Protein AF-A0A8H5DL21-F1 (afdb_monomer)

Solvent-accessible surface area (backbone atoms only — not comparable to full-atom values): 10074 Å² total; per-residue (Å²): 106,59,62,59,24,64,75,44,90,51,63,80,42,32,45,56,44,70,70,42,48,64,48,79,40,74,50,43,70,72,50,65,89,57,42,38,59,33,41,47,45,47,52,58,57,48,55,76,76,49,98,65,83,82,75,73,50,70,66,55,65,82,36,61,68,59,52,48,52,51,49,54,50,42,51,53,50,50,65,59,27,61,78,36,81,94,51,30,60,49,52,39,20,28,20,43,67,34,57,38,88,100,66,42,60,54,43,50,56,83,33,15,44,58,91,97,45,53,69,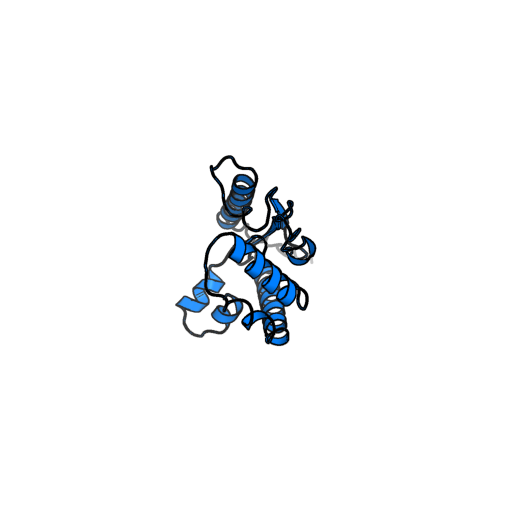46,77,23,96,23,20,70,90,45,54,87,62,74,96,51,78,80,42,68,53,51,42,52,53,51,48,52,52,52,53,49,51,57,56,72,70,48,79,80,78,73,79,81,80,77,75,81,77,82,79,131

InterPro domains:
  IPR052374 SERAC1 [PTHR48182] (1-156)

Secondary structure (DSSP, 8-state):
-HHHHHT---HHHHHHHHH--EEEEES---STTHHHHHHHHHHHHHHTTS---GGGSGGGTS-HHHHHHHHHHHHHHHHHHTT-TTT--EEEEEEE-SPBTTTB-SS-HHHH--TTSEEEEESS-TTTTT--SSTTSHHHHHHHHHHHHHHHHHTSPPPPP---------

Organism: NCBI:txid48485

Radius of gyration: 19.97 Å; Cα contacts (8 Å, |Δi|>4): 202; chains: 1; bounding box: 78×38×45 Å

pLDDT: mean 82.22, std 17.63, range [40.97, 98.38]

Nearest PDB structures (foldseek):
  2cb9-assembly1_A  TM=3.360E-01  e=3.862E-01  Bacillus subtilis
  4zxi-assembly1_A  TM=3.158E-01  e=4.673E-01  Acinetobacter baumannii AB307-0294

Foldseek 3Di:
DLLVLCVDPDPVSVCVLQVAAEDEAELAFLDAPVQLVLLVLVLVLVVVVDDDDPPRNPVRPPCRVVSVVVSVSVVVSQVVQVVDLLRHYAYEFEAEDAQDPPRGASRDPVRRDDPPHHYDYQDHHSVPLPPDPDCPRPSNVVVVVVVVVSVVSNPDDPDPPPPPDPPDDD

Sequence (170 aa):
ALVTARQRSEQHLQDIVNFTRGIIFLGTPHHGSSLAKIGELVSRSVGLIKETNSDIVQVLTRDSEVLARIQDSFQALLMTRSKDEATMIDITCFYEELPTKKFGVIVPKHSAILPGHISIGIHKNHAEMTKFSNSEEPGFVAICGELKRWIKRIQQPQSKPLEYSHVAHC

Mean predicted aligned error: 9.0 Å

Structure (mmCIF, N/CA/C/O backbone):
data_AF-A0A8H5DL21-F1
#
_entry.id   AF-A0A8H5DL21-F1
#
loop_
_atom_site.group_PDB
_atom_site.id
_atom_site.type_symbol
_atom_site.label_atom_id
_atom_site.label_alt_id
_atom_site.label_comp_id
_atom_site.label_asym_id
_atom_site.label_entity_id
_atom_site.label_seq_id
_atom_site.pdbx_PDB_ins_code
_atom_site.Cartn_x
_atom_site.Cartn_y
_atom_site.Cartn_z
_atom_site.occupancy
_atom_site.B_iso_or_equiv
_atom_site.auth_seq_id
_atom_site.auth_comp_id
_atom_site.auth_asym_id
_atom_site.auth_atom_id
_atom_site.pdbx_PDB_model_num
ATOM 1 N N . ALA A 1 1 ? 3.264 -5.358 10.370 1.00 79.25 1 ALA A N 1
ATOM 2 C CA . ALA A 1 1 ? 3.166 -4.215 11.304 1.00 79.25 1 ALA A CA 1
ATOM 3 C C . ALA A 1 1 ? 1.814 -4.170 12.016 1.00 79.25 1 ALA A C 1
ATOM 5 O O . ALA A 1 1 ? 1.790 -4.488 13.193 1.00 79.25 1 ALA A O 1
ATOM 6 N N . LEU A 1 2 ? 0.694 -3.861 11.342 1.00 89.25 2 LEU A N 1
ATOM 7 C CA . LEU A 1 2 ? -0.617 -3.706 12.008 1.00 89.25 2 LEU A CA 1
ATOM 8 C C . LEU A 1 2 ? -1.096 -4.957 12.757 1.00 89.25 2 LEU A C 1
ATOM 10 O O . LEU A 1 2 ? -1.509 -4.867 13.906 1.00 89.25 2 LEU A O 1
ATOM 14 N N . VAL A 1 3 ? -0.983 -6.135 12.137 1.00 88.25 3 VAL A N 1
ATOM 15 C CA . VAL A 1 3 ? -1.319 -7.413 12.792 1.00 88.25 3 VAL A CA 1
ATOM 16 C C . VAL A 1 3 ? -0.488 -7.617 14.061 1.00 88.25 3 VAL A C 1
ATOM 18 O O . VAL A 1 3 ? -1.032 -7.934 15.111 1.00 88.25 3 VAL A O 1
ATOM 21 N N . THR A 1 4 ? 0.820 -7.372 13.974 1.00 87.44 4 THR A N 1
ATOM 22 C CA . THR A 1 4 ? 1.745 -7.485 15.106 1.00 87.44 4 THR A CA 1
ATOM 23 C C . THR A 1 4 ? 1.414 -6.478 16.202 1.00 87.44 4 THR A C 1
ATOM 25 O O . THR A 1 4 ? 1.379 -6.845 17.365 1.00 87.44 4 THR A O 1
ATOM 28 N N . ALA A 1 5 ? 1.142 -5.223 15.846 1.00 88.56 5 ALA A N 1
ATOM 29 C CA . ALA A 1 5 ? 0.808 -4.157 16.782 1.00 88.56 5 ALA A CA 1
ATOM 30 C C . ALA A 1 5 ? -0.485 -4.459 17.564 1.00 88.56 5 ALA A C 1
ATOM 32 O O . ALA A 1 5 ? -0.529 -4.261 18.773 1.00 88.56 5 ALA A O 1
ATOM 33 N N . ARG A 1 6 ? -1.487 -5.068 16.914 1.00 86.81 6 ARG A N 1
ATOM 34 C CA . ARG A 1 6 ? -2.725 -5.534 17.563 1.00 86.81 6 ARG A CA 1
ATOM 35 C C . ARG A 1 6 ? -2.489 -6.633 18.607 1.00 86.81 6 ARG A C 1
ATOM 37 O O . ARG A 1 6 ? -3.317 -6.821 19.492 1.00 86.81 6 ARG A O 1
ATOM 44 N N . GLN A 1 7 ? -1.401 -7.389 18.501 1.00 88.19 7 GLN A N 1
ATOM 45 C CA . GLN A 1 7 ? -1.083 -8.490 19.420 1.00 88.19 7 GLN A CA 1
ATOM 46 C C . GLN A 1 7 ? -0.285 -8.033 20.653 1.00 88.19 7 GLN A C 1
ATOM 48 O O . GLN A 1 7 ? 0.049 -8.854 21.502 1.00 88.19 7 GLN A O 1
ATOM 53 N N . ARG A 1 8 ? 0.052 -6.743 20.748 1.00 90.31 8 ARG A N 1
ATOM 54 C CA . ARG A 1 8 ? 0.902 -6.178 21.803 1.00 90.31 8 ARG A CA 1
ATOM 55 C C . ARG A 1 8 ? 0.066 -5.622 22.950 1.00 90.31 8 ARG A C 1
ATOM 57 O O . ARG A 1 8 ? -1.012 -5.097 22.721 1.00 90.31 8 ARG A O 1
ATOM 64 N N . SER A 1 9 ? 0.534 -5.722 24.186 1.00 90.19 9 SER A N 1
ATOM 65 C CA . SER A 1 9 ? -0.185 -5.155 25.340 1.00 90.19 9 SER A CA 1
ATOM 66 C C . SER A 1 9 ? 0.104 -3.668 25.540 1.00 90.19 9 SER A C 1
ATOM 68 O O . SER A 1 9 ? -0.626 -2.973 26.238 1.00 90.19 9 SER A O 1
ATOM 70 N N . GLU A 1 10 ? 1.185 -3.173 24.946 1.00 94.94 10 GLU A N 1
ATOM 71 C CA . GLU A 1 10 ? 1.647 -1.806 25.087 1.00 94.94 10 GLU A CA 1
ATOM 72 C C . GLU A 1 10 ? 0.727 -0.833 24.339 1.00 94.94 10 GLU A C 1
ATOM 74 O O . GLU A 1 10 ? 0.550 -0.934 23.122 1.00 94.94 10 GLU A O 1
ATOM 79 N N . GLN A 1 11 ? 0.183 0.152 25.061 1.00 92.38 11 GLN A N 1
ATOM 80 C CA . GLN A 1 11 ? -0.803 1.096 24.525 1.00 92.38 11 GLN A CA 1
ATOM 81 C C . GLN A 1 11 ? -0.314 1.806 23.258 1.00 92.38 11 GLN A C 1
ATOM 83 O O . GLN A 1 11 ? -1.022 1.838 22.259 1.00 92.38 11 GLN A O 1
ATOM 88 N N . HIS A 1 12 ? 0.929 2.293 23.258 1.00 91.88 12 HIS A N 1
ATOM 89 C CA . HIS A 1 12 ? 1.494 3.005 22.110 1.00 91.88 12 HIS A CA 1
ATOM 90 C C . HIS A 1 12 ? 1.588 2.136 20.841 1.00 91.88 12 HIS A C 1
ATOM 92 O O . HIS A 1 12 ? 1.570 2.668 19.735 1.00 91.88 12 HIS A O 1
ATOM 98 N N . LEU A 1 13 ? 1.672 0.805 20.975 1.00 91.88 13 LEU A N 1
ATOM 99 C CA . LEU A 1 13 ? 1.635 -0.115 19.835 1.00 91.88 13 LEU A CA 1
ATOM 100 C C . LEU A 1 13 ? 0.196 -0.365 19.384 1.00 91.88 13 LEU A C 1
ATOM 102 O O . LEU A 1 13 ? -0.076 -0.349 18.186 1.00 91.88 13 LEU A O 1
ATOM 106 N N . GLN A 1 14 ? -0.740 -0.522 20.320 1.00 91.38 14 GLN A N 1
ATOM 107 C CA . GLN A 1 14 ? -2.166 -0.626 19.999 1.00 91.38 14 GLN A CA 1
ATOM 108 C C . GLN A 1 14 ? -2.692 0.630 19.295 1.00 91.38 14 GLN A C 1
ATOM 110 O O . GLN A 1 14 ? -3.469 0.532 18.344 1.00 91.38 14 GLN A O 1
ATOM 115 N N . ASP A 1 15 ? -2.207 1.805 19.692 1.00 93.19 15 ASP A N 1
ATOM 116 C CA . ASP A 1 15 ? -2.560 3.095 19.100 1.00 93.19 15 ASP A CA 1
ATOM 117 C C . ASP A 1 15 ? -2.235 3.163 17.604 1.00 93.19 15 ASP A C 1
ATOM 119 O O . ASP A 1 15 ? -3.013 3.737 16.840 1.00 93.19 15 ASP A O 1
ATOM 123 N N . ILE A 1 16 ? -1.167 2.496 17.146 1.00 93.38 16 ILE A N 1
ATOM 124 C CA . ILE A 1 16 ? -0.848 2.387 15.712 1.00 93.38 16 ILE A CA 1
ATOM 125 C C . ILE A 1 16 ? -2.039 1.786 14.965 1.00 93.38 16 ILE A C 1
ATOM 127 O O . ILE A 1 16 ? -2.470 2.315 13.941 1.00 93.38 16 ILE A O 1
ATOM 131 N N . VAL A 1 17 ? -2.605 0.691 15.474 1.00 91.12 17 VAL A N 1
ATOM 132 C CA . VAL A 1 17 ? -3.751 0.038 14.834 1.00 91.12 17 VAL A CA 1
ATOM 133 C C . VAL A 1 17 ? -5.008 0.869 15.021 1.00 91.12 17 VAL A C 1
ATOM 135 O O . VAL A 1 17 ? -5.725 1.107 14.051 1.00 91.12 17 VAL A O 1
ATOM 138 N N . ASN A 1 18 ? -5.260 1.355 16.236 1.00 91.06 18 ASN A N 1
ATOM 139 C CA . ASN A 1 18 ? -6.480 2.079 16.578 1.00 91.06 18 ASN A CA 1
ATOM 140 C C . ASN A 1 18 ? -6.640 3.369 15.769 1.00 91.06 18 ASN A C 1
ATOM 142 O O . ASN A 1 18 ? -7.748 3.636 15.292 1.00 91.06 18 ASN A O 1
ATOM 146 N N . PHE A 1 19 ? -5.550 4.103 15.537 1.00 93.25 19 PHE A N 1
ATOM 147 C CA . PHE A 1 19 ? -5.552 5.369 14.803 1.00 93.25 19 PHE A CA 1
ATOM 148 C C . PHE A 1 19 ? -5.263 5.238 13.306 1.00 93.25 19 PHE A C 1
ATOM 150 O O . PHE A 1 19 ? -5.448 6.207 12.570 1.00 93.25 19 PHE A O 1
ATOM 157 N N . THR A 1 20 ? -4.893 4.055 12.806 1.00 95.25 20 THR A N 1
ATOM 158 C CA . THR A 1 20 ? -4.815 3.839 11.354 1.00 95.25 20 THR A CA 1
ATOM 159 C C . THR A 1 20 ? -6.212 3.931 10.736 1.00 95.25 20 THR A C 1
ATOM 161 O O . THR A 1 20 ? -7.113 3.176 11.107 1.00 95.25 20 THR A O 1
ATOM 164 N N . ARG A 1 21 ? -6.386 4.852 9.779 1.00 95.44 21 ARG A N 1
ATOM 165 C CA . ARG A 1 21 ? -7.637 5.064 9.018 1.00 95.44 21 ARG A CA 1
ATOM 166 C C . ARG A 1 21 ? -7.518 4.788 7.523 1.00 95.44 21 ARG A C 1
ATOM 168 O O . ARG A 1 21 ? -8.535 4.698 6.845 1.00 95.44 21 ARG A O 1
ATOM 175 N N . GLY A 1 22 ? -6.298 4.668 7.012 1.00 95.94 22 GLY A N 1
ATOM 176 C CA . GLY A 1 22 ? -6.043 4.492 5.590 1.00 95.94 22 GLY A CA 1
ATOM 177 C C . GLY A 1 22 ? -4.704 3.810 5.339 1.00 95.94 22 GLY A C 1
ATOM 178 O O . GLY A 1 22 ? -3.761 4.013 6.105 1.00 95.94 22 GLY A O 1
ATOM 179 N N . ILE A 1 23 ? -4.621 3.002 4.283 1.00 96.81 23 ILE A N 1
ATOM 180 C CA . ILE A 1 23 ? -3.396 2.328 3.839 1.00 96.81 23 ILE A CA 1
ATOM 181 C C . ILE A 1 23 ? -3.285 2.453 2.320 1.00 96.81 23 ILE A C 1
ATOM 183 O O . ILE A 1 23 ? -4.166 2.014 1.583 1.00 96.81 23 ILE A O 1
ATOM 187 N N . ILE A 1 24 ? -2.178 3.022 1.844 1.00 97.56 24 ILE A N 1
ATOM 188 C CA . ILE A 1 24 ? -1.826 3.009 0.422 1.00 97.56 24 ILE A CA 1
ATOM 189 C C . ILE A 1 24 ? -0.782 1.921 0.199 1.00 97.56 24 ILE A C 1
ATOM 191 O O . ILE A 1 24 ? 0.277 1.940 0.825 1.00 97.56 24 ILE A O 1
ATOM 195 N N . PHE A 1 25 ? -1.066 1.004 -0.720 1.00 96.44 25 PHE A N 1
ATOM 196 C CA . PHE A 1 25 ? -0.078 0.060 -1.234 1.00 96.44 25 PHE A CA 1
ATOM 197 C C . PHE A 1 25 ? 0.446 0.560 -2.578 1.00 96.44 25 PHE A C 1
ATOM 199 O O . PHE A 1 25 ? -0.340 0.928 -3.446 1.00 96.44 25 PHE A O 1
ATOM 206 N N . LEU A 1 26 ? 1.767 0.577 -2.760 1.00 95.69 26 LEU A N 1
ATOM 207 C CA . LEU A 1 26 ? 2.425 1.030 -3.990 1.00 95.69 26 LEU A CA 1
ATOM 208 C C . LEU A 1 26 ? 3.248 -0.128 -4.550 1.00 95.69 26 LEU A C 1
ATOM 210 O O . LEU A 1 26 ? 4.271 -0.490 -3.973 1.00 95.69 26 LEU A O 1
ATOM 214 N N . GLY A 1 27 ? 2.763 -0.761 -5.619 1.00 91.31 27 GLY A N 1
ATOM 215 C CA . GLY A 1 27 ? 3.413 -1.921 -6.231 1.00 91.31 27 GLY A CA 1
ATOM 216 C C . GLY A 1 27 ? 3.613 -3.087 -5.258 1.00 91.31 27 GLY A C 1
ATOM 217 O O . GLY A 1 27 ? 4.514 -3.892 -5.448 1.00 91.31 27 GLY A O 1
ATOM 218 N N . THR A 1 28 ? 2.833 -3.173 -4.178 1.00 89.19 28 THR A N 1
ATOM 219 C CA . THR A 1 28 ? 3.042 -4.182 -3.136 1.00 89.19 28 THR A CA 1
ATOM 220 C C . THR A 1 28 ? 2.398 -5.497 -3.557 1.00 89.19 28 THR A C 1
ATOM 222 O O . THR A 1 28 ? 1.188 -5.527 -3.759 1.00 89.19 28 THR A O 1
ATOM 225 N N . PRO A 1 29 ? 3.155 -6.594 -3.686 1.00 87.44 29 PRO A N 1
ATOM 226 C CA . PRO A 1 29 ? 2.556 -7.874 -4.016 1.00 87.44 29 PRO A CA 1
ATOM 227 C C . PRO A 1 29 ? 1.802 -8.440 -2.794 1.00 87.44 29 PRO A C 1
ATOM 229 O O . PRO A 1 29 ? 2.327 -8.460 -1.681 1.00 87.44 29 PRO A O 1
ATOM 232 N N . HIS A 1 30 ? 0.571 -8.908 -3.003 1.00 83.50 30 HIS A N 1
ATOM 233 C CA . HIS A 1 30 ? -0.346 -9.383 -1.958 1.00 83.50 30 HIS A CA 1
ATOM 234 C C . HIS A 1 30 ? -0.629 -10.891 -2.000 1.00 83.50 30 HIS A C 1
ATOM 236 O O . HIS A 1 30 ? -1.239 -11.403 -1.069 1.00 83.50 30 HIS A O 1
ATOM 242 N N . HIS A 1 31 ? -0.224 -11.615 -3.050 1.00 71.81 31 HIS A N 1
ATOM 243 C CA . HIS A 1 31 ? -0.595 -13.025 -3.235 1.00 71.81 31 HIS A CA 1
ATOM 244 C C . HIS A 1 31 ? 0.609 -13.977 -3.181 1.00 71.81 31 HIS A C 1
ATOM 246 O O . HIS A 1 31 ? 1.503 -13.875 -4.018 1.00 71.81 31 HIS A O 1
ATOM 252 N N . GLY A 1 32 ? 0.542 -14.934 -2.239 1.00 64.25 32 GLY A N 1
ATOM 253 C CA . GLY A 1 32 ? 1.413 -16.089 -1.927 1.00 64.25 32 GLY A CA 1
ATOM 254 C C . GLY A 1 32 ? 2.557 -16.458 -2.878 1.00 64.25 32 GLY A C 1
ATOM 255 O O . GLY A 1 32 ? 3.439 -15.655 -3.081 1.00 64.25 32 GLY A O 1
ATOM 256 N N . SER A 1 33 ? 2.643 -17.693 -3.388 1.00 55.00 33 SER A N 1
ATOM 257 C CA . SER A 1 33 ? 3.834 -18.261 -4.081 1.00 55.00 33 SER A CA 1
ATOM 258 C C . SER A 1 33 ? 4.480 -17.410 -5.203 1.00 55.00 33 SER A C 1
ATOM 260 O O . SER A 1 33 ? 5.643 -17.625 -5.555 1.00 55.00 33 SER A O 1
ATOM 262 N N . SER A 1 34 ? 3.773 -16.408 -5.734 1.00 64.12 34 SER A N 1
ATOM 263 C CA . SER A 1 34 ? 4.307 -15.347 -6.597 1.00 64.12 34 SER A CA 1
ATOM 264 C C . SER A 1 34 ? 5.231 -14.348 -5.885 1.00 64.12 34 SER A C 1
ATOM 266 O O . SER A 1 34 ? 6.101 -13.787 -6.538 1.00 64.12 34 SER A O 1
ATOM 268 N N . LEU A 1 35 ? 5.102 -14.142 -4.573 1.00 68.62 35 LEU A N 1
ATOM 269 C CA . LEU A 1 35 ? 5.879 -13.200 -3.759 1.00 68.62 35 LEU A CA 1
ATOM 270 C C . LEU A 1 35 ? 7.368 -13.500 -3.740 1.00 68.62 35 LEU A C 1
ATOM 272 O O . LEU A 1 35 ? 8.153 -12.569 -3.840 1.00 68.62 35 LEU A O 1
ATOM 276 N N . ALA A 1 36 ? 7.768 -14.771 -3.643 1.00 70.75 36 ALA A N 1
ATOM 277 C CA . ALA A 1 36 ? 9.185 -15.133 -3.654 1.00 70.75 36 ALA A CA 1
ATOM 278 C C . ALA A 1 36 ? 9.825 -14.797 -5.013 1.00 70.75 36 ALA A C 1
ATOM 280 O O . ALA A 1 36 ? 10.866 -14.147 -5.070 1.00 70.75 36 ALA A O 1
ATOM 281 N N . LYS A 1 37 ? 9.145 -15.152 -6.114 1.00 74.75 37 LYS A N 1
ATOM 282 C CA . LYS A 1 37 ? 9.579 -14.826 -7.484 1.00 74.75 37 LYS A CA 1
ATOM 283 C C . LYS A 1 37 ? 9.597 -13.317 -7.736 1.00 74.75 37 LYS A C 1
ATOM 285 O O . LYS A 1 37 ? 10.545 -12.799 -8.315 1.00 74.75 37 LYS A O 1
ATOM 290 N N . ILE A 1 38 ? 8.562 -12.611 -7.283 1.00 79.25 38 ILE A N 1
ATOM 291 C CA . ILE A 1 38 ? 8.482 -11.150 -7.358 1.00 79.25 38 ILE A CA 1
ATOM 292 C C . ILE A 1 38 ? 9.587 -10.518 -6.508 1.00 79.25 38 ILE A C 1
ATOM 294 O O . ILE A 1 38 ? 10.224 -9.581 -6.959 1.00 79.25 38 ILE A O 1
ATOM 298 N N . GLY A 1 39 ? 9.867 -11.044 -5.317 1.00 77.06 39 GLY A N 1
ATOM 299 C CA . GLY A 1 39 ? 10.936 -10.577 -4.438 1.00 77.06 39 GLY A CA 1
ATOM 300 C C . GLY A 1 39 ? 12.316 -10.688 -5.079 1.00 77.06 39 GLY A C 1
ATOM 301 O O . GLY A 1 39 ? 13.096 -9.736 -5.031 1.00 77.06 39 GLY A O 1
ATOM 302 N N . GLU A 1 40 ? 12.591 -11.808 -5.752 1.00 76.50 40 GLU A N 1
ATOM 303 C CA . GLU A 1 40 ? 13.796 -11.965 -6.571 1.00 76.50 40 GLU A CA 1
ATOM 304 C C . GLU A 1 40 ? 13.840 -10.915 -7.694 1.00 76.50 40 GLU A C 1
ATOM 306 O O . GLU A 1 40 ? 14.861 -10.257 -7.898 1.00 76.50 40 GLU A O 1
ATOM 311 N N . LEU A 1 41 ? 12.723 -10.708 -8.396 1.00 80.88 41 LEU A N 1
ATOM 312 C CA . LEU A 1 41 ? 12.630 -9.762 -9.506 1.00 80.88 41 LEU A CA 1
ATOM 313 C C . LEU A 1 41 ? 12.813 -8.303 -9.052 1.00 80.88 41 LEU A C 1
ATOM 315 O O . LEU A 1 41 ? 13.565 -7.556 -9.678 1.00 80.88 41 LEU A O 1
ATOM 319 N N . VAL A 1 42 ? 12.198 -7.919 -7.929 1.00 79.62 42 VAL A N 1
ATOM 320 C CA . VAL A 1 42 ? 12.372 -6.618 -7.271 1.00 79.62 42 VAL A CA 1
ATOM 321 C C . VAL A 1 42 ? 13.844 -6.417 -6.934 1.00 79.62 42 VAL A C 1
ATOM 323 O O . VAL A 1 42 ? 14.434 -5.435 -7.380 1.00 79.62 42 VAL A O 1
ATOM 326 N N . SER A 1 43 ? 14.479 -7.360 -6.234 1.00 76.69 43 SER A N 1
ATOM 327 C CA . SER A 1 43 ? 15.894 -7.237 -5.867 1.00 76.69 43 SER A CA 1
ATOM 328 C C . SER A 1 43 ? 16.815 -7.111 -7.082 1.00 76.69 43 SER A C 1
ATOM 330 O O . SER A 1 43 ? 17.673 -6.229 -7.113 1.00 76.69 43 SER A O 1
ATOM 332 N N . ARG A 1 44 ? 16.598 -7.918 -8.125 1.00 74.88 44 ARG A N 1
ATOM 333 C CA . ARG A 1 44 ? 17.387 -7.855 -9.365 1.00 74.88 44 ARG A CA 1
ATOM 334 C C . ARG A 1 44 ? 17.176 -6.547 -10.127 1.00 74.88 44 ARG A C 1
ATOM 336 O O . ARG A 1 44 ? 18.120 -6.039 -10.729 1.00 74.88 44 ARG A O 1
ATOM 343 N N . SER A 1 45 ? 15.967 -5.988 -10.088 1.00 69.69 45 SER A N 1
ATOM 344 C CA . SER A 1 45 ? 15.658 -4.690 -10.699 1.00 69.69 45 SER A CA 1
ATOM 345 C C . SER A 1 45 ? 16.307 -3.520 -9.954 1.00 69.69 45 SER A C 1
ATOM 347 O O . SER A 1 45 ? 16.862 -2.629 -10.595 1.00 69.69 45 SER A O 1
ATOM 349 N N . VAL A 1 46 ? 16.327 -3.558 -8.616 1.00 66.50 46 VAL A N 1
ATOM 350 C CA . VAL A 1 46 ? 16.967 -2.537 -7.769 1.00 66.50 46 VAL A CA 1
ATOM 351 C C . VAL A 1 46 ? 18.493 -2.594 -7.891 1.00 66.50 46 VAL A C 1
ATOM 353 O O . VAL A 1 46 ? 19.134 -1.548 -7.971 1.00 66.50 46 VAL A O 1
ATOM 356 N N . GLY A 1 47 ? 19.075 -3.793 -8.007 1.00 60.47 47 GLY A N 1
ATOM 357 C CA . GLY A 1 47 ? 20.519 -3.982 -8.191 1.00 60.47 47 GLY A CA 1
ATOM 358 C C . GLY A 1 47 ? 21.088 -3.368 -9.480 1.00 60.47 47 GLY A C 1
ATOM 359 O O . GLY A 1 47 ? 22.278 -3.072 -9.536 1.00 60.47 47 GLY A O 1
ATOM 360 N N . LEU A 1 48 ? 20.258 -3.104 -10.500 1.00 56.38 48 LEU A N 1
ATOM 361 C CA . LEU A 1 48 ? 20.673 -2.343 -11.690 1.00 56.38 48 LEU A CA 1
ATOM 362 C C . LEU A 1 48 ? 20.719 -0.820 -11.463 1.00 56.38 48 LEU A C 1
ATOM 364 O O . LEU A 1 48 ? 21.259 -0.107 -12.307 1.00 56.38 48 LEU A O 1
ATOM 368 N N . ILE A 1 49 ? 20.133 -0.315 -10.372 1.00 55.25 49 ILE A N 1
ATOM 369 C CA . ILE A 1 49 ? 19.936 1.120 -10.115 1.00 55.25 49 ILE A CA 1
ATOM 370 C C . ILE A 1 49 ? 20.969 1.670 -9.106 1.00 55.25 49 ILE A C 1
ATOM 372 O O . ILE A 1 49 ? 21.266 2.864 -9.160 1.00 55.25 49 ILE A O 1
ATOM 376 N N . LYS A 1 50 ? 21.568 0.840 -8.229 1.00 45.44 50 LYS A N 1
ATOM 377 C CA . LYS A 1 50 ? 22.749 1.172 -7.390 1.00 45.44 50 LYS A CA 1
ATOM 378 C C . LYS A 1 50 ? 23.240 -0.037 -6.571 1.00 45.44 50 LYS A C 1
ATOM 380 O O . LYS A 1 50 ? 22.421 -0.853 -6.156 1.00 45.44 50 LYS A O 1
ATOM 385 N N . GLU A 1 51 ? 24.545 -0.103 -6.269 1.00 47.28 51 GLU A N 1
ATOM 386 C CA . GLU A 1 51 ? 25.137 -1.073 -5.324 1.00 47.28 51 GLU A CA 1
ATOM 387 C C . GLU A 1 51 ? 24.398 -1.048 -3.976 1.00 47.28 51 GLU A C 1
ATOM 389 O O . GLU A 1 51 ? 24.478 -0.076 -3.227 1.00 47.28 51 GLU A O 1
ATOM 394 N N . THR A 1 52 ? 23.655 -2.106 -3.662 1.00 46.19 52 THR A N 1
ATOM 395 C CA . THR A 1 52 ? 23.056 -2.316 -2.337 1.00 46.19 52 THR A CA 1
ATOM 396 C C . THR A 1 52 ? 23.092 -3.799 -1.972 1.00 46.19 52 THR A C 1
ATOM 398 O O . THR A 1 52 ? 22.976 -4.658 -2.845 1.00 46.19 52 THR A O 1
ATOM 401 N N . ASN A 1 53 ? 23.297 -4.073 -0.676 1.00 45.44 53 ASN A N 1
ATOM 402 C CA . ASN A 1 53 ? 23.514 -5.397 -0.079 1.00 45.44 53 ASN A CA 1
ATOM 403 C C . ASN A 1 53 ? 22.493 -6.452 -0.542 1.00 45.44 53 ASN A C 1
ATOM 405 O O . ASN A 1 53 ? 21.282 -6.267 -0.423 1.00 45.44 53 ASN A O 1
ATOM 409 N N . SER A 1 54 ? 23.004 -7.590 -1.011 1.00 45.09 54 SER A N 1
ATOM 410 C CA . SER A 1 54 ? 22.274 -8.706 -1.629 1.00 45.09 54 SER A CA 1
ATOM 411 C C . SER A 1 54 ? 21.404 -9.553 -0.684 1.00 45.09 54 SER A C 1
ATOM 413 O O . SER A 1 54 ? 20.773 -10.508 -1.134 1.00 45.09 54 SER A O 1
ATOM 415 N N . ASP A 1 55 ? 21.308 -9.212 0.602 1.00 48.62 55 ASP A N 1
ATOM 416 C CA . ASP A 1 55 ? 20.702 -10.087 1.622 1.00 48.62 55 ASP A CA 1
ATOM 417 C C . ASP A 1 55 ? 19.173 -9.954 1.776 1.00 48.62 55 ASP A C 1
ATOM 419 O O . ASP A 1 55 ? 18.563 -10.610 2.617 1.00 48.62 55 ASP A O 1
ATOM 423 N N . ILE A 1 56 ? 18.505 -9.157 0.936 1.00 50.72 56 ILE A N 1
ATOM 424 C CA . ILE A 1 56 ? 17.048 -8.929 1.020 1.00 50.72 56 ILE A CA 1
ATOM 425 C C . ILE A 1 56 ? 16.205 -10.081 0.432 1.00 50.72 56 ILE A C 1
ATOM 427 O O . ILE A 1 56 ? 15.038 -10.234 0.793 1.00 50.72 56 ILE A O 1
ATOM 431 N N . VAL A 1 57 ? 16.763 -10.929 -0.442 1.00 49.50 57 VAL A N 1
ATOM 432 C CA . VAL A 1 57 ? 15.963 -11.915 -1.207 1.00 49.50 57 VAL A CA 1
ATOM 433 C C . VAL A 1 57 ? 15.676 -13.202 -0.432 1.00 49.50 57 VAL A C 1
ATOM 435 O O . VAL A 1 57 ? 14.615 -13.805 -0.604 1.00 49.50 57 VAL A O 1
ATOM 438 N N . GLN A 1 58 ? 16.581 -13.636 0.451 1.00 44.28 58 GLN A N 1
ATOM 439 C CA . GLN A 1 58 ? 16.466 -14.949 1.103 1.00 44.28 58 GLN A CA 1
ATOM 440 C C . GLN A 1 58 ? 15.344 -15.038 2.148 1.00 44.28 58 GLN A C 1
ATOM 442 O O . GLN A 1 58 ? 14.852 -16.136 2.412 1.00 44.28 58 GLN A O 1
ATOM 447 N N . VAL A 1 59 ? 14.882 -13.910 2.693 1.00 49.81 59 VAL A N 1
ATOM 448 C CA . VAL A 1 59 ? 13.844 -13.889 3.738 1.00 49.81 59 VAL A CA 1
ATOM 449 C C . VAL A 1 59 ? 12.450 -14.209 3.175 1.00 49.81 59 VAL A C 1
ATOM 451 O O . VAL A 1 59 ? 11.627 -14.793 3.864 1.00 49.81 59 VAL A O 1
ATOM 454 N N . LEU A 1 60 ? 12.179 -13.950 1.892 1.00 47.81 60 LEU A N 1
ATOM 455 C CA . LEU A 1 60 ? 10.830 -14.123 1.326 1.00 47.81 60 LEU A CA 1
ATOM 456 C C . LEU A 1 60 ? 10.448 -15.579 1.001 1.00 47.81 60 LEU A C 1
ATOM 458 O O . LEU A 1 60 ? 9.273 -15.864 0.770 1.00 47.81 60 LEU A O 1
ATOM 462 N N . THR A 1 61 ? 11.408 -16.510 0.961 1.00 46.88 61 THR A N 1
ATOM 463 C CA . THR A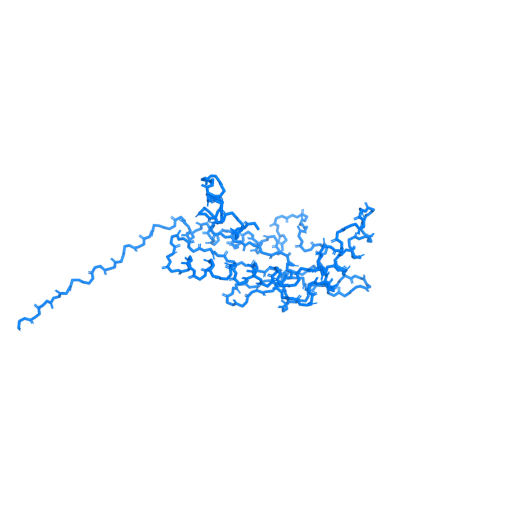 1 61 ? 11.165 -17.870 0.432 1.00 46.88 61 THR A CA 1
ATOM 464 C C . THR A 1 61 ? 10.792 -18.885 1.521 1.00 46.88 61 THR A C 1
ATOM 466 O O . THR A 1 61 ? 10.081 -19.848 1.241 1.00 46.88 61 THR A O 1
ATOM 469 N N . ARG A 1 62 ? 11.223 -18.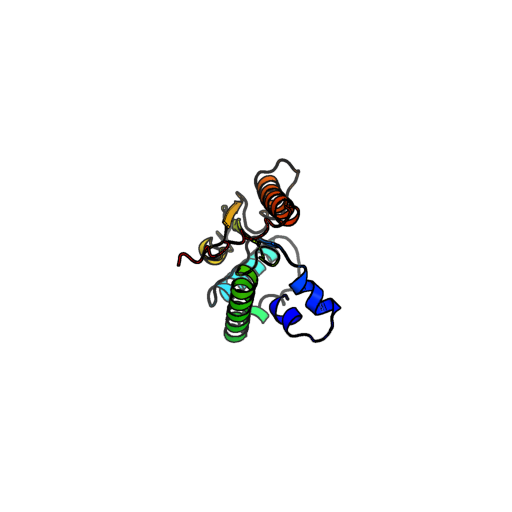677 2.774 1.00 45.38 62 ARG A N 1
ATOM 470 C CA . ARG A 1 62 ? 10.993 -19.622 3.889 1.00 45.38 62 ARG A CA 1
ATOM 471 C C . ARG A 1 62 ? 9.638 -19.442 4.592 1.00 45.38 62 ARG A C 1
ATOM 473 O O . ARG A 1 62 ? 9.225 -20.320 5.340 1.00 45.38 62 ARG A O 1
ATOM 480 N N . ASP A 1 63 ? 8.923 -18.361 4.283 1.00 57.50 63 ASP A N 1
ATOM 481 C CA . ASP A 1 63 ? 7.857 -17.818 5.130 1.00 57.50 63 ASP A CA 1
ATOM 482 C C . ASP A 1 63 ? 6.436 -17.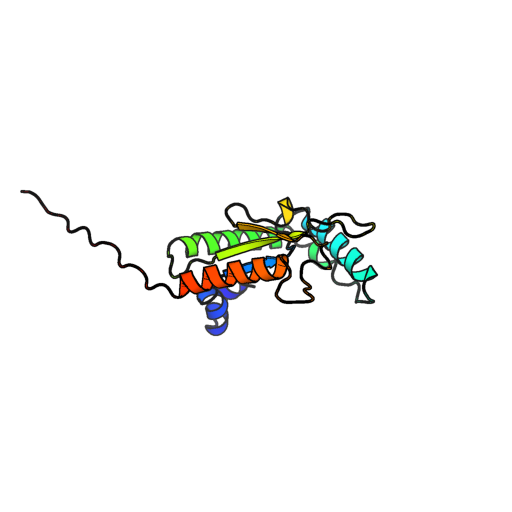918 4.539 1.00 57.50 63 ASP A C 1
ATOM 484 O O . ASP A 1 63 ? 5.537 -17.230 5.010 1.00 57.50 63 ASP A O 1
ATOM 488 N N . SER A 1 64 ? 6.164 -18.756 3.527 1.00 60.75 64 SER A N 1
ATOM 489 C CA . SER A 1 64 ? 4.837 -18.747 2.865 1.00 60.75 64 SER A CA 1
ATOM 490 C C . SER A 1 64 ? 3.652 -18.988 3.820 1.00 60.75 64 SER A C 1
ATOM 492 O O . SER A 1 64 ? 2.620 -18.333 3.688 1.00 60.75 64 SER A O 1
ATOM 494 N N . GLU A 1 65 ? 3.818 -19.850 4.829 1.00 68.81 65 GLU A N 1
ATOM 495 C CA . GLU A 1 65 ? 2.811 -20.100 5.869 1.00 68.81 65 GLU A CA 1
ATOM 496 C C . GLU A 1 65 ? 2.666 -18.907 6.825 1.00 68.81 65 GLU A C 1
ATOM 498 O O . GLU A 1 65 ? 1.558 -18.537 7.214 1.00 68.81 65 GLU A O 1
ATOM 503 N N . VAL A 1 66 ? 3.779 -18.262 7.179 1.00 74.69 66 VAL A N 1
ATOM 504 C CA . VAL A 1 66 ? 3.782 -17.065 8.028 1.00 74.69 66 VAL A CA 1
ATOM 505 C C . VAL A 1 66 ? 3.123 -15.896 7.296 1.00 74.69 66 VAL A C 1
ATOM 507 O O . VAL A 1 66 ? 2.270 -15.223 7.872 1.00 74.69 66 VAL A O 1
ATOM 510 N N . LEU A 1 67 ? 3.447 -15.682 6.017 1.00 70.75 67 LEU A N 1
ATOM 511 C CA . LEU A 1 67 ? 2.810 -14.661 5.189 1.00 70.75 67 LEU A CA 1
ATOM 512 C C . LEU A 1 67 ? 1.316 -14.934 5.012 1.00 70.75 67 LEU A C 1
ATOM 514 O O . LEU A 1 67 ? 0.531 -14.000 5.161 1.00 70.75 67 LEU A O 1
ATOM 518 N N . ALA A 1 68 ? 0.914 -16.187 4.768 1.00 76.50 68 ALA A N 1
ATOM 519 C CA . ALA A 1 68 ? -0.498 -16.558 4.684 1.00 76.50 68 ALA A CA 1
ATOM 520 C C . ALA A 1 68 ? -1.239 -16.223 5.990 1.00 76.50 68 ALA A C 1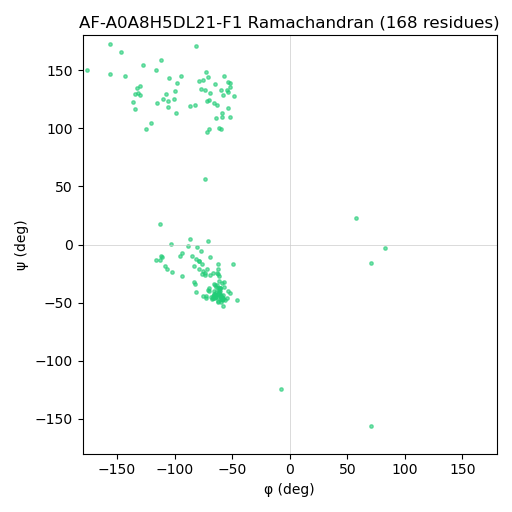
ATOM 522 O O . ALA A 1 68 ? -2.246 -15.521 5.970 1.00 76.50 68 ALA A O 1
ATOM 523 N N . ARG A 1 69 ? -0.675 -16.595 7.147 1.00 81.81 69 ARG A N 1
ATOM 524 C CA . ARG A 1 69 ? -1.244 -16.250 8.462 1.00 81.81 69 ARG A CA 1
ATOM 525 C C . ARG A 1 69 ? -1.336 -14.745 8.703 1.00 81.81 69 ARG A C 1
ATOM 527 O O . ARG A 1 69 ? -2.312 -14.270 9.289 1.00 81.81 69 ARG A O 1
ATOM 534 N N . ILE A 1 70 ? -0.325 -13.980 8.288 1.00 83.31 70 ILE A N 1
ATOM 535 C CA . ILE A 1 70 ? -0.338 -12.514 8.390 1.00 83.31 70 ILE A CA 1
ATOM 536 C C . ILE A 1 70 ? -1.437 -11.936 7.499 1.00 83.31 70 ILE A C 1
ATOM 538 O O . ILE A 1 70 ? -2.156 -11.039 7.940 1.00 83.31 70 ILE A O 1
ATOM 542 N N . GLN A 1 71 ? -1.589 -12.452 6.280 1.00 82.38 71 GLN A N 1
ATOM 543 C CA . GLN A 1 71 ? -2.623 -12.031 5.344 1.00 82.38 71 GLN A CA 1
ATOM 544 C C . GLN A 1 71 ? -4.021 -12.313 5.902 1.00 82.38 71 GLN A C 1
ATOM 546 O O . GLN A 1 71 ? -4.832 -11.390 5.959 1.00 82.38 71 GLN A O 1
ATOM 551 N N . ASP A 1 72 ? -4.276 -13.517 6.412 1.00 87.12 72 ASP A N 1
ATOM 552 C CA . ASP A 1 72 ? -5.557 -13.882 7.031 1.00 87.12 72 ASP A CA 1
ATOM 553 C C . ASP A 1 72 ? -5.870 -12.997 8.244 1.00 87.12 72 ASP A C 1
ATOM 555 O O . ASP A 1 72 ? -6.972 -12.462 8.388 1.00 87.12 72 ASP A O 1
ATOM 559 N N . SER A 1 73 ? -4.872 -12.760 9.099 1.00 89.56 73 SER A N 1
ATOM 560 C CA . SER A 1 73 ? -5.018 -11.889 10.271 1.00 89.56 73 SER A CA 1
ATOM 561 C C . SER A 1 73 ? -5.297 -10.436 9.885 1.00 89.56 73 SER A C 1
ATOM 563 O O . SER A 1 73 ? -6.056 -9.738 10.566 1.00 89.56 73 SER A O 1
ATOM 565 N N . PHE A 1 74 ? -4.679 -9.964 8.800 1.00 90.50 74 PHE A N 1
ATOM 566 C CA . PHE A 1 74 ? -4.902 -8.628 8.268 1.00 90.50 74 PHE A CA 1
ATOM 567 C C . PHE A 1 74 ? -6.310 -8.502 7.683 1.00 90.50 74 PHE A C 1
ATOM 569 O O . PHE A 1 74 ? -7.016 -7.561 8.031 1.00 90.50 74 PHE A O 1
ATOM 576 N N . GLN A 1 75 ? -6.772 -9.479 6.902 1.00 90.00 75 GLN A N 1
ATOM 577 C CA . GLN A 1 75 ? -8.145 -9.507 6.391 1.00 90.00 75 GLN A CA 1
ATOM 578 C C . GLN A 1 75 ? -9.172 -9.517 7.532 1.00 90.00 75 GLN A C 1
ATOM 580 O O . GLN A 1 75 ? -10.100 -8.712 7.540 1.00 90.00 75 GLN A O 1
ATOM 585 N N . ALA A 1 76 ? -8.962 -10.337 8.565 1.00 92.19 76 ALA A N 1
ATOM 586 C CA . ALA A 1 76 ? -9.827 -10.363 9.743 1.00 92.19 76 ALA A CA 1
ATOM 587 C C . ALA A 1 76 ? -9.867 -9.012 10.485 1.00 92.19 76 ALA A C 1
ATOM 589 O O . ALA A 1 76 ? -10.921 -8.602 10.980 1.00 92.19 76 ALA A O 1
ATOM 590 N N . LEU A 1 77 ? -8.736 -8.299 10.560 1.00 92.75 77 LEU A N 1
ATOM 591 C CA . LEU A 1 77 ? -8.687 -6.939 11.101 1.00 92.75 77 LEU A CA 1
ATOM 592 C C . LEU A 1 77 ? -9.550 -5.984 10.265 1.00 92.75 77 LEU A C 1
ATOM 594 O O . LEU A 1 77 ? -10.372 -5.272 10.839 1.00 92.75 77 LEU A O 1
ATOM 598 N N . LEU A 1 78 ? -9.397 -5.990 8.938 1.00 93.19 78 LEU A N 1
ATOM 599 C CA . LEU A 1 78 ? -10.172 -5.126 8.042 1.00 93.19 78 LEU A CA 1
ATOM 600 C C . LEU A 1 78 ? -11.675 -5.395 8.159 1.00 93.19 78 LEU A C 1
ATOM 602 O O . LEU A 1 78 ? -12.439 -4.457 8.367 1.00 93.19 78 LEU A O 1
ATOM 606 N N . MET A 1 79 ? -12.076 -6.667 8.146 1.00 92.19 79 MET A N 1
ATOM 607 C CA . MET A 1 79 ? -13.471 -7.096 8.318 1.00 92.19 79 MET A CA 1
ATOM 608 C C . MET A 1 79 ? -14.060 -6.702 9.677 1.00 92.19 79 MET A C 1
ATOM 610 O O . MET A 1 79 ? -15.259 -6.471 9.806 1.00 92.19 79 MET A O 1
ATOM 614 N N . THR A 1 80 ? -13.232 -6.646 10.721 1.00 92.81 80 THR A N 1
ATOM 615 C CA . THR A 1 80 ? -13.680 -6.196 12.044 1.00 92.81 80 THR A CA 1
ATOM 616 C C . THR A 1 80 ? -13.914 -4.690 12.048 1.00 92.81 80 THR A C 1
ATOM 618 O O . THR A 1 80 ? -14.937 -4.232 12.553 1.00 92.81 80 THR A O 1
ATOM 621 N N . ARG A 1 81 ? -12.990 -3.919 11.462 1.00 92.31 81 ARG A N 1
ATOM 622 C CA . ARG A 1 81 ? -13.073 -2.452 11.425 1.00 92.31 81 ARG A CA 1
ATOM 623 C C . ARG A 1 81 ? -14.085 -1.916 10.418 1.00 92.31 81 ARG A C 1
ATOM 625 O O . ARG A 1 81 ? -14.573 -0.812 10.599 1.00 92.31 81 ARG A O 1
ATOM 632 N N . SER A 1 82 ? -14.442 -2.676 9.385 1.00 90.81 82 SER A N 1
ATOM 633 C CA . SER A 1 82 ? -15.449 -2.259 8.401 1.00 90.81 82 SER A CA 1
ATOM 634 C C . SER A 1 82 ? -16.874 -2.206 8.964 1.00 90.81 82 SER A C 1
ATOM 636 O O . SER A 1 82 ? -17.765 -1.700 8.293 1.00 90.81 82 SER A O 1
ATOM 638 N N . LYS A 1 83 ? -17.108 -2.732 10.176 1.00 91.88 83 LYS A N 1
ATOM 639 C CA . LYS A 1 83 ? -18.419 -2.699 10.848 1.00 91.88 83 LYS A CA 1
ATOM 640 C C . LYS A 1 83 ? -18.774 -1.336 11.438 1.00 91.88 83 LYS A C 1
ATOM 642 O O . LYS A 1 83 ? -19.930 -1.117 11.776 1.00 91.88 83 LYS A O 1
ATOM 647 N N . ASP A 1 84 ? -17.791 -0.457 11.594 1.00 89.62 84 ASP A N 1
ATOM 648 C CA . ASP A 1 84 ? -17.966 0.875 12.160 1.00 89.62 84 ASP A CA 1
ATOM 649 C C . ASP A 1 84 ? -17.215 1.885 11.288 1.00 89.62 84 ASP A C 1
ATOM 651 O O . ASP A 1 84 ? -15.987 1.843 11.179 1.00 89.62 84 ASP A O 1
ATOM 655 N N . GLU A 1 85 ? -17.950 2.813 10.675 1.00 86.81 85 GLU A N 1
ATOM 656 C CA . GLU A 1 85 ? -17.387 3.850 9.807 1.00 86.81 85 GLU A CA 1
ATOM 657 C C . GLU A 1 85 ? -16.326 4.702 10.510 1.00 86.81 85 GLU A C 1
ATOM 659 O O . GLU A 1 85 ? -15.352 5.127 9.874 1.00 86.81 85 GLU A O 1
ATOM 664 N N . ALA A 1 86 ? -16.474 4.921 11.823 1.00 87.50 86 ALA A N 1
ATOM 665 C CA . ALA A 1 86 ? -15.512 5.668 12.621 1.00 87.50 86 ALA A CA 1
ATOM 666 C C . ALA A 1 86 ? -14.174 4.933 12.719 1.00 87.50 86 ALA A C 1
ATOM 668 O O . ALA A 1 86 ? -13.141 5.566 12.940 1.00 87.50 86 ALA A O 1
ATOM 669 N N . THR A 1 87 ? -14.173 3.607 12.550 1.00 90.81 87 THR A N 1
ATOM 670 C CA . THR A 1 87 ? -12.980 2.770 12.671 1.00 90.81 87 THR A CA 1
ATOM 671 C C . THR A 1 87 ? -12.477 2.155 11.374 1.00 90.81 87 THR A C 1
ATOM 673 O O . THR A 1 87 ? -11.337 1.684 11.342 1.00 90.81 87 THR A O 1
ATOM 676 N N . MET A 1 88 ? -13.264 2.240 10.305 1.00 93.19 88 MET A N 1
ATOM 677 C CA . MET A 1 88 ? -12.940 1.720 8.985 1.00 93.19 88 MET A CA 1
ATOM 678 C C . MET A 1 88 ? -11.573 2.200 8.476 1.00 93.19 88 MET A C 1
ATOM 680 O O . MET A 1 88 ? -11.235 3.388 8.543 1.00 93.19 88 MET A O 1
ATOM 684 N N . ILE A 1 89 ? -10.817 1.248 7.923 1.00 95.25 89 ILE A N 1
ATOM 685 C CA . ILE A 1 89 ? -9.551 1.483 7.231 1.00 95.25 89 ILE A CA 1
ATOM 686 C C . ILE A 1 89 ? -9.832 1.504 5.728 1.00 95.25 89 ILE A C 1
ATOM 688 O O . ILE A 1 89 ? -10.187 0.473 5.158 1.00 95.25 89 ILE A O 1
ATOM 692 N N . ASP A 1 90 ? -9.663 2.659 5.087 1.00 95.81 90 ASP A N 1
ATOM 693 C CA . ASP A 1 90 ? -9.645 2.727 3.626 1.00 95.81 90 ASP A CA 1
ATOM 694 C C . ASP A 1 90 ? -8.354 2.105 3.081 1.00 95.81 90 ASP A C 1
ATOM 696 O O . ASP A 1 90 ? -7.276 2.266 3.654 1.00 95.81 90 ASP A O 1
ATOM 700 N N . ILE A 1 91 ? -8.443 1.426 1.940 1.00 96.81 91 ILE A N 1
ATOM 701 C CA . ILE A 1 91 ? -7.269 0.900 1.246 1.00 96.81 91 ILE A CA 1
ATOM 702 C C . ILE A 1 91 ? -7.352 1.261 -0.226 1.00 96.81 91 ILE A C 1
ATOM 704 O O . ILE A 1 91 ? -8.396 1.062 -0.852 1.00 96.81 91 ILE A O 1
ATOM 708 N N . THR A 1 92 ? -6.226 1.726 -0.765 1.00 98.38 92 THR A N 1
ATOM 709 C CA . THR A 1 92 ? -6.041 1.884 -2.208 1.00 98.38 92 THR A CA 1
ATOM 710 C C . THR A 1 92 ? -4.715 1.276 -2.642 1.00 98.38 92 THR A C 1
ATOM 712 O O . THR A 1 92 ? -3.662 1.543 -2.059 1.00 98.38 92 THR A O 1
ATOM 715 N N . CYS A 1 93 ? -4.778 0.446 -3.678 1.00 98.12 93 CYS A N 1
ATOM 716 C CA . CYS A 1 93 ? -3.645 -0.269 -4.247 1.00 98.12 93 CYS A CA 1
ATOM 717 C C . CYS A 1 93 ? -3.223 0.362 -5.577 1.00 98.12 93 CYS A C 1
ATOM 719 O O . CYS A 1 93 ? -3.978 0.346 -6.549 1.00 98.12 93 CYS A O 1
ATOM 721 N N . PHE A 1 94 ? -2.002 0.873 -5.659 1.00 98.38 94 PHE A N 1
ATOM 722 C CA . PHE A 1 94 ? -1.426 1.360 -6.904 1.00 98.38 94 PHE A CA 1
ATOM 723 C C . PHE A 1 94 ? -0.522 0.303 -7.530 1.00 98.38 94 PHE A C 1
ATOM 725 O O . PHE A 1 94 ? 0.259 -0.340 -6.827 1.00 98.38 94 PHE A O 1
ATOM 732 N N . TYR A 1 95 ? -0.589 0.146 -8.850 1.00 97.25 95 TYR A N 1
ATOM 733 C CA . TYR A 1 95 ? 0.222 -0.818 -9.599 1.00 97.25 95 TYR A CA 1
ATOM 734 C C . TYR A 1 95 ? 0.969 -0.153 -10.761 1.00 97.25 95 TYR A C 1
ATOM 736 O O . TYR A 1 95 ? 0.555 0.894 -11.258 1.00 97.25 95 TYR A O 1
ATOM 744 N N . GLU A 1 96 ? 2.089 -0.750 -11.172 1.00 96.75 96 GLU A N 1
ATOM 745 C CA . GLU A 1 96 ? 2.868 -0.276 -12.319 1.00 96.75 96 GLU A CA 1
ATOM 746 C C . GLU A 1 96 ? 2.171 -0.641 -13.636 1.00 96.75 96 GLU A C 1
ATOM 748 O O . GLU A 1 96 ? 1.620 -1.735 -13.779 1.00 96.75 96 GLU A O 1
ATOM 753 N N . GLU A 1 97 ? 2.216 0.257 -14.616 1.00 97.12 97 GLU A N 1
ATOM 754 C CA . GLU A 1 97 ? 1.689 -0.018 -15.959 1.00 97.12 97 GLU A CA 1
ATOM 755 C C . GLU A 1 97 ? 2.786 -0.233 -16.999 1.00 97.12 97 GLU A C 1
ATOM 757 O O . GLU A 1 97 ? 2.530 -0.835 -18.043 1.00 97.12 97 GLU A O 1
ATOM 762 N N . LEU A 1 98 ? 4.005 0.246 -16.732 1.00 96.44 98 LEU A N 1
ATOM 763 C CA . LEU A 1 98 ? 5.118 0.127 -17.666 1.00 96.44 98 LEU A CA 1
ATOM 764 C C . LEU A 1 98 ? 6.110 -0.947 -17.220 1.00 96.44 98 LEU A C 1
ATOM 766 O O . LEU A 1 98 ? 6.399 -1.070 -16.034 1.00 96.44 98 LEU A O 1
ATOM 770 N N . PRO A 1 99 ? 6.700 -1.703 -18.156 1.00 94.56 99 PRO A N 1
ATOM 771 C CA . PRO A 1 99 ? 7.718 -2.679 -17.816 1.00 94.56 99 PRO A CA 1
ATOM 772 C C . PRO A 1 99 ? 9.042 -2.008 -17.427 1.00 94.56 99 PRO A C 1
ATOM 774 O O . PRO A 1 99 ? 9.457 -0.992 -17.989 1.00 94.56 99 PRO A O 1
ATOM 777 N N . THR A 1 100 ? 9.780 -2.654 -16.531 1.00 90.25 100 THR A N 1
ATOM 778 C CA . THR A 1 100 ? 11.205 -2.397 -16.327 1.00 90.25 100 THR A CA 1
ATOM 779 C C . THR A 1 100 ? 12.006 -3.055 -17.453 1.00 90.25 100 THR A C 1
ATOM 781 O O . THR A 1 100 ? 11.797 -4.223 -17.800 1.00 90.25 100 THR A O 1
ATOM 784 N N . LYS A 1 101 ? 12.959 -2.322 -18.042 1.00 86.94 101 LYS A N 1
ATOM 785 C CA . LYS A 1 101 ? 13.809 -2.828 -19.133 1.00 86.94 101 LYS A CA 1
ATOM 786 C C . LYS A 1 101 ? 14.480 -4.148 -18.717 1.00 86.94 101 LYS A C 1
ATOM 788 O O . LYS A 1 101 ? 15.075 -4.215 -17.649 1.00 86.94 101 LYS A O 1
ATOM 793 N N . LYS A 1 102 ? 14.411 -5.175 -19.576 1.00 86.12 102 LYS A N 1
ATOM 794 C CA . LYS A 1 102 ? 14.911 -6.558 -19.363 1.00 86.12 102 LYS A CA 1
ATOM 795 C C . LYS A 1 102 ? 14.152 -7.424 -18.347 1.00 86.12 102 LYS A C 1
ATOM 797 O O . LYS A 1 102 ? 14.331 -8.636 -18.385 1.00 86.12 102 LYS A O 1
ATOM 802 N N . PHE A 1 103 ? 13.320 -6.847 -17.483 1.00 86.31 103 PHE A N 1
ATOM 803 C CA . PHE A 1 103 ? 12.606 -7.588 -16.434 1.00 86.31 103 PHE A CA 1
ATOM 804 C C . PHE A 1 103 ? 11.092 -7.648 -16.639 1.00 86.31 103 PHE A C 1
ATOM 806 O O . PHE A 1 103 ? 10.427 -8.464 -16.010 1.00 86.31 103 PHE A O 1
ATOM 813 N N . GLY A 1 104 ? 10.549 -6.832 -17.545 1.00 91.25 104 GLY A N 1
ATOM 814 C CA . GLY A 1 104 ? 9.106 -6.737 -17.728 1.00 91.25 104 GLY A CA 1
ATOM 815 C C . GLY A 1 104 ? 8.443 -6.040 -16.541 1.00 91.25 104 GLY A C 1
ATOM 816 O O . GLY A 1 104 ? 9.075 -5.251 -15.838 1.00 9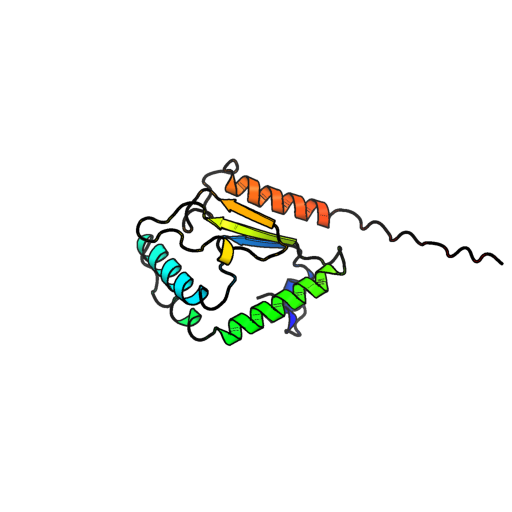1.25 104 GLY A O 1
ATOM 817 N N . VAL A 1 105 ? 7.156 -6.307 -16.345 1.00 91.62 105 VAL A N 1
ATOM 818 C CA . VAL A 1 105 ? 6.412 -5.852 -15.162 1.00 91.62 105 VAL A CA 1
ATOM 819 C C . VAL A 1 105 ? 6.917 -6.627 -13.945 1.00 91.62 105 VAL A C 1
ATOM 821 O O . VAL A 1 105 ? 6.900 -7.858 -13.956 1.00 91.62 105 VAL A O 1
ATOM 824 N N . ILE A 1 106 ? 7.369 -5.915 -12.913 1.00 91.06 106 ILE A N 1
ATOM 825 C CA . ILE A 1 106 ? 7.957 -6.514 -11.709 1.00 91.06 106 ILE A CA 1
ATOM 826 C C . ILE A 1 106 ? 6.866 -7.118 -10.823 1.00 91.06 106 ILE A C 1
ATOM 828 O O . ILE A 1 106 ? 6.987 -8.246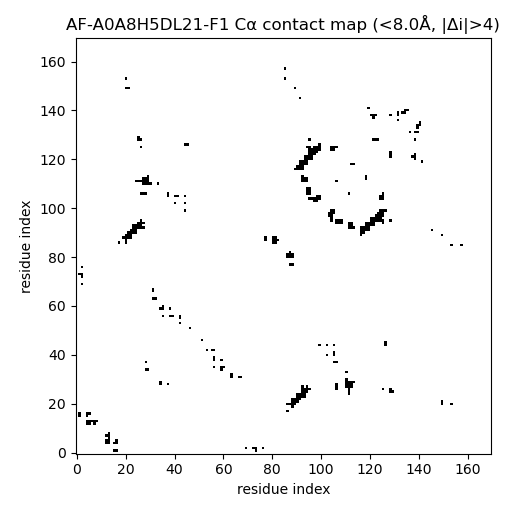 -10.344 1.00 91.06 106 ILE A O 1
ATOM 832 N N . VAL A 1 107 ? 5.774 -6.380 -10.635 1.00 92.00 107 VAL A N 1
ATOM 833 C CA . VAL A 1 107 ? 4.611 -6.764 -9.842 1.00 92.00 107 VAL A CA 1
ATOM 834 C C . VAL A 1 107 ? 3.361 -6.666 -10.711 1.00 92.00 107 VAL A C 1
ATOM 836 O O . VAL A 1 107 ? 2.800 -5.584 -10.888 1.00 92.00 107 VAL A O 1
ATOM 839 N N . PRO A 1 108 ? 2.881 -7.798 -11.255 1.00 92.31 108 PRO A N 1
ATOM 840 C CA . PRO A 1 108 ? 1.664 -7.817 -12.054 1.00 92.31 108 PRO A CA 1
ATOM 841 C C . PRO A 1 108 ? 0.460 -7.260 -11.287 1.00 92.31 108 PRO A C 1
ATOM 843 O O . PRO A 1 108 ? 0.304 -7.537 -10.096 1.00 92.31 108 PRO A O 1
ATOM 846 N N . LYS A 1 109 ? -0.452 -6.568 -11.986 1.00 94.12 109 LYS A N 1
ATOM 847 C CA . LYS A 1 109 ? -1.666 -5.967 -11.399 1.00 94.12 109 LYS A CA 1
ATOM 848 C C . LYS A 1 109 ? -2.419 -6.912 -10.459 1.00 94.12 109 LYS A C 1
ATOM 850 O O . LYS A 1 109 ? -2.752 -6.513 -9.356 1.00 94.12 109 LYS A O 1
ATOM 855 N N . HIS A 1 110 ? -2.664 -8.160 -10.865 1.00 91.62 110 HIS A N 1
ATOM 856 C CA . HIS A 1 110 ? -3.403 -9.128 -10.040 1.00 91.62 110 HIS A CA 1
ATOM 857 C C . HIS A 1 110 ? -2.709 -9.437 -8.701 1.00 91.62 110 HIS A C 1
ATOM 859 O O . HIS A 1 110 ? -3.374 -9.777 -7.730 1.00 91.62 110 HIS A O 1
ATOM 865 N N . SER A 1 111 ? -1.380 -9.310 -8.644 1.00 90.62 111 SER A N 1
ATOM 866 C CA . SER A 1 111 ? -0.606 -9.446 -7.413 1.00 90.62 111 SER A CA 1
ATOM 867 C C . SER A 1 111 ? -0.616 -8.147 -6.605 1.00 90.62 111 SER A C 1
ATOM 869 O O . SER A 1 111 ? -0.658 -8.204 -5.383 1.00 90.62 111 SER A O 1
ATOM 871 N N . ALA A 1 112 ? -0.639 -6.988 -7.269 1.00 92.44 112 ALA A N 1
ATOM 872 C CA . ALA A 1 112 ? -0.593 -5.666 -6.643 1.00 92.44 112 ALA A CA 1
ATOM 873 C C . ALA A 1 112 ? -1.934 -5.149 -6.090 1.00 92.44 112 ALA A C 1
ATOM 875 O O . ALA A 1 112 ? -1.966 -4.049 -5.547 1.00 92.44 112 ALA A O 1
ATOM 876 N N . ILE A 1 113 ? -3.040 -5.887 -6.240 1.00 93.06 113 ILE A N 1
ATOM 877 C CA . ILE A 1 113 ? -4.373 -5.452 -5.796 1.00 93.06 113 ILE A CA 1
ATOM 878 C C . ILE A 1 113 ? -4.943 -6.348 -4.698 1.00 93.06 113 ILE A C 1
ATOM 880 O O . ILE A 1 113 ? -4.701 -7.556 -4.665 1.00 93.06 113 ILE A O 1
ATOM 884 N N . LEU A 1 114 ? -5.770 -5.749 -3.842 1.00 91.00 114 LEU A N 1
ATOM 885 C CA . LEU A 1 114 ? -6.635 -6.457 -2.906 1.00 91.00 114 LEU A CA 1
ATOM 886 C C . LEU A 1 114 ? -8.087 -6.388 -3.412 1.00 91.00 114 LEU A C 1
ATOM 888 O O . LEU A 1 114 ? -8.595 -5.283 -3.627 1.00 91.00 114 LEU A O 1
ATOM 892 N N . PRO A 1 115 ? -8.767 -7.531 -3.624 1.00 89.56 115 PRO A N 1
ATOM 893 C CA . PRO A 1 115 ? -10.169 -7.545 -4.033 1.00 89.56 115 PRO A CA 1
ATOM 894 C C . PRO A 1 115 ? -11.056 -6.727 -3.086 1.00 89.56 115 PRO A C 1
ATOM 896 O O . PRO A 1 115 ? -10.874 -6.767 -1.874 1.00 89.56 115 PRO A O 1
ATOM 899 N N . GLY A 1 116 ? -12.019 -5.988 -3.642 1.00 90.38 116 GLY A N 1
ATOM 900 C CA . GLY A 1 116 ? -12.926 -5.131 -2.864 1.00 90.38 116 GLY A CA 1
ATOM 901 C C . GLY A 1 116 ? -12.365 -3.750 -2.500 1.00 90.38 116 GLY A C 1
ATOM 902 O O . GLY A 1 116 ? -13.099 -2.932 -1.953 1.00 90.38 116 GLY A O 1
ATOM 903 N N . HIS A 1 117 ? -11.109 -3.457 -2.847 1.00 94.75 117 HIS A N 1
ATOM 904 C CA . HIS A 1 117 ? -10.487 -2.151 -2.634 1.00 94.75 117 HIS A CA 1
ATOM 905 C C . HIS A 1 117 ? -10.205 -1.425 -3.950 1.00 94.75 117 HIS A C 1
ATOM 907 O O . HIS A 1 117 ? -10.120 -2.032 -5.022 1.00 94.75 117 HIS A O 1
ATOM 913 N N . ILE A 1 118 ? -10.063 -0.099 -3.872 1.00 97.19 118 ILE A N 1
ATOM 914 C CA . ILE A 1 118 ? -9.762 0.723 -5.045 1.00 97.19 118 ILE A CA 1
ATOM 915 C C . ILE A 1 118 ? -8.374 0.345 -5.562 1.00 97.19 118 ILE A C 1
ATOM 917 O O . ILE A 1 118 ? -7.434 0.157 -4.787 1.00 97.19 118 ILE A O 1
ATOM 921 N N . SER A 1 119 ? -8.241 0.245 -6.885 1.00 97.69 119 SER A N 1
ATOM 922 C CA . SER A 1 119 ? -6.947 0.048 -7.528 1.00 97.69 119 SER A CA 1
ATOM 923 C C . SER A 1 119 ? -6.728 1.033 -8.665 1.00 97.69 119 SER A C 1
ATOM 925 O O . SER A 1 119 ? -7.642 1.294 -9.446 1.00 97.69 119 SER A O 1
ATOM 927 N N . ILE A 1 120 ? -5.523 1.597 -8.740 1.00 98.38 120 ILE A N 1
ATOM 928 C CA . ILE A 1 120 ? -5.184 2.682 -9.667 1.00 98.38 120 ILE A CA 1
ATOM 929 C C . ILE A 1 120 ? -3.838 2.375 -10.330 1.00 98.38 120 ILE A C 1
ATOM 931 O O . ILE A 1 120 ? -2.859 2.061 -9.658 1.00 98.38 120 ILE A O 1
ATOM 935 N N . GLY A 1 121 ? -3.774 2.455 -1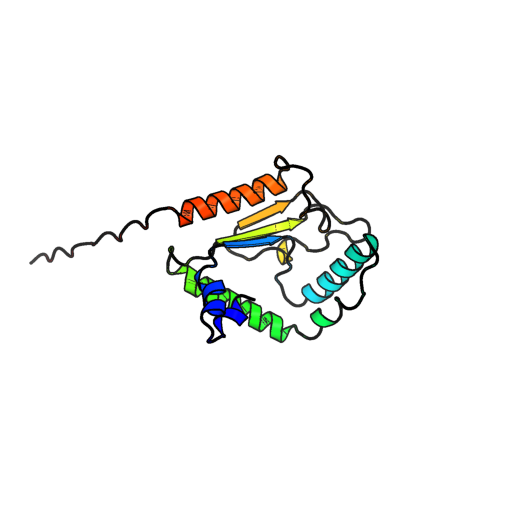1.656 1.00 98.06 121 GLY A N 1
ATOM 936 C CA . GLY A 1 121 ? -2.514 2.317 -12.383 1.00 98.06 121 GLY A CA 1
ATOM 937 C C . GLY A 1 121 ? -1.691 3.603 -12.327 1.00 98.06 121 GLY A C 1
ATOM 938 O O . GLY A 1 121 ? -2.236 4.702 -12.423 1.00 98.06 121 GLY A O 1
ATOM 939 N N . ILE A 1 122 ? -0.373 3.474 -12.174 1.00 98.25 122 ILE A N 1
ATOM 940 C CA . ILE A 1 122 ? 0.576 4.570 -12.384 1.00 98.25 122 ILE A CA 1
ATOM 941 C C . ILE A 1 122 ? 1.361 4.254 -13.650 1.00 98.25 122 ILE A C 1
ATOM 943 O O . ILE A 1 122 ? 2.000 3.203 -13.739 1.00 98.25 122 ILE A O 1
ATOM 947 N N . HIS A 1 123 ? 1.353 5.188 -14.604 1.00 97.12 123 HIS A N 1
ATOM 948 C CA . HIS A 1 123 ? 2.031 5.065 -15.896 1.00 97.12 123 HIS A CA 1
ATOM 949 C C . HIS A 1 123 ? 3.562 5.199 -15.792 1.00 97.12 123 HIS A C 1
ATOM 951 O O . HIS A 1 123 ? 4.190 6.074 -16.384 1.00 97.12 123 HIS A O 1
ATOM 957 N N . LYS A 1 124 ? 4.165 4.344 -14.970 1.00 96.06 124 LYS A N 1
ATOM 958 C CA . LYS A 1 124 ? 5.595 4.205 -14.696 1.00 96.06 124 LYS A CA 1
ATOM 959 C C . LYS A 1 124 ? 5.893 2.732 -14.425 1.00 96.06 124 LYS A C 1
ATOM 961 O O . LYS A 1 124 ? 4.979 1.935 -14.216 1.00 96.06 124 LYS A O 1
ATOM 966 N N . ASN A 1 125 ? 7.173 2.379 -14.454 1.00 94.56 125 ASN A N 1
ATOM 967 C CA . ASN A 1 125 ? 7.626 1.063 -14.012 1.00 94.56 125 ASN A CA 1
ATOM 968 C C . ASN A 1 125 ? 7.765 1.012 -12.486 1.00 94.56 125 ASN A C 1
ATOM 970 O O . ASN A 1 125 ? 7.705 2.045 -11.818 1.00 94.56 125 ASN A O 1
ATOM 974 N N . HIS A 1 126 ? 7.985 -0.180 -11.941 1.00 93.50 126 HIS A N 1
ATOM 975 C CA . HIS A 1 126 ? 8.076 -0.421 -10.503 1.00 93.50 126 HIS A CA 1
ATOM 976 C C . HIS A 1 126 ? 9.060 0.501 -9.773 1.00 93.50 126 HIS A C 1
ATOM 978 O O . HIS A 1 126 ? 8.766 0.990 -8.685 1.00 93.50 126 HIS A O 1
ATOM 984 N N . ALA A 1 127 ? 10.227 0.758 -10.371 1.00 88.88 127 ALA A N 1
ATOM 985 C CA . ALA A 1 127 ? 11.274 1.566 -9.751 1.00 88.88 127 ALA A CA 1
ATOM 986 C C . ALA A 1 127 ? 10.949 3.068 -9.738 1.00 88.88 127 ALA A C 1
ATOM 988 O O . ALA A 1 127 ? 11.469 3.804 -8.897 1.00 88.88 127 ALA A O 1
ATOM 989 N N . GLU A 1 128 ? 10.107 3.523 -10.666 1.00 92.56 128 GLU A N 1
ATOM 990 C CA . GLU A 1 128 ? 9.800 4.938 -10.873 1.00 92.56 128 GLU A CA 1
ATOM 991 C C . GLU A 1 128 ? 8.388 5.326 -10.411 1.00 92.56 128 GLU A C 1
ATOM 993 O O . GLU A 1 128 ? 8.136 6.504 -10.176 1.00 92.56 128 GLU A O 1
ATOM 998 N N . MET A 1 129 ? 7.461 4.377 -10.231 1.00 94.50 129 MET A N 1
ATOM 999 C CA . MET A 1 129 ? 6.054 4.661 -9.897 1.00 94.50 129 MET A CA 1
ATOM 1000 C C . MET A 1 129 ? 5.840 5.372 -8.553 1.00 94.50 129 MET A C 1
ATOM 1002 O O . MET A 1 129 ? 4.771 5.930 -8.327 1.00 94.50 129 MET A O 1
ATOM 1006 N N . THR A 1 130 ? 6.843 5.366 -7.675 1.00 92.44 130 THR A N 1
ATOM 1007 C CA . THR A 1 130 ? 6.821 6.044 -6.369 1.00 92.44 130 THR A CA 1
ATOM 1008 C C . THR A 1 130 ? 7.621 7.347 -6.347 1.00 92.44 130 THR A C 1
ATOM 1010 O O . THR A 1 130 ? 7.688 8.011 -5.313 1.00 92.44 130 THR A O 1
ATOM 1013 N N . LYS A 1 131 ? 8.236 7.726 -7.472 1.00 93.88 131 LYS A N 1
ATOM 1014 C CA . LYS A 1 131 ? 9.042 8.939 -7.611 1.00 93.88 131 LYS A CA 1
ATOM 1015 C C . LYS A 1 131 ? 8.276 9.943 -8.453 1.00 93.88 131 LYS A C 1
ATOM 1017 O O . LYS A 1 131 ? 7.829 9.616 -9.551 1.00 93.88 131 LYS A O 1
ATOM 1022 N N . PHE A 1 132 ? 8.160 11.170 -7.966 1.00 94.81 132 PHE A N 1
ATOM 1023 C CA . PHE A 1 132 ? 7.469 12.253 -8.659 1.00 94.81 132 PHE A CA 1
ATOM 1024 C C . PHE A 1 132 ? 8.381 13.476 -8.690 1.00 94.81 132 PHE A C 1
ATOM 1026 O O . PHE A 1 132 ? 8.928 13.877 -7.665 1.00 94.81 132 PHE A O 1
ATOM 1033 N N . SER A 1 133 ? 8.570 14.043 -9.872 1.00 94.50 133 SER A N 1
ATOM 1034 C CA . SER A 1 133 ? 9.341 15.255 -10.118 1.00 94.50 133 SER A CA 1
ATOM 1035 C C . SER A 1 133 ? 8.577 16.513 -9.711 1.00 94.50 133 SER A C 1
ATOM 1037 O O . SER A 1 133 ? 9.204 17.524 -9.408 1.00 94.50 133 SER A O 1
ATOM 1039 N N . ASN A 1 134 ? 7.241 16.474 -9.703 1.00 96.31 134 ASN A N 1
ATOM 1040 C CA . ASN A 1 134 ? 6.396 17.583 -9.265 1.00 96.31 134 ASN A CA 1
ATOM 1041 C C . ASN A 1 134 ? 5.006 17.104 -8.800 1.00 96.31 134 ASN A C 1
ATOM 1043 O O . ASN A 1 134 ? 4.642 15.937 -8.952 1.00 96.31 134 ASN A O 1
ATOM 1047 N N . SER A 1 135 ? 4.229 18.030 -8.236 1.00 96.56 135 SER A N 1
ATOM 1048 C CA . SER A 1 135 ? 2.890 17.776 -7.694 1.00 96.56 135 SER A CA 1
ATOM 1049 C C . SER A 1 135 ? 1.775 17.655 -8.739 1.00 96.56 135 SER A C 1
ATOM 1051 O O . SER A 1 135 ? 0.634 17.379 -8.374 1.00 96.56 135 SER A O 1
ATOM 1053 N N . GLU A 1 136 ? 2.072 17.902 -10.012 1.00 97.31 136 GLU A N 1
ATOM 1054 C CA . GLU A 1 136 ? 1.110 17.837 -11.119 1.00 97.31 136 GLU A CA 1
ATOM 1055 C C . GLU A 1 136 ? 1.141 16.477 -11.823 1.00 97.31 136 GLU A C 1
ATOM 1057 O O . GLU A 1 136 ? 0.265 16.167 -12.629 1.00 97.31 136 GLU A O 1
ATOM 1062 N N . GLU A 1 137 ? 2.127 15.634 -11.504 1.00 97.50 137 GLU A N 1
ATOM 1063 C CA . GLU A 1 137 ? 2.219 14.304 -12.082 1.00 97.50 137 GLU A CA 1
ATOM 1064 C C . GLU A 1 137 ? 0.973 13.457 -11.770 1.00 97.50 137 GLU A C 1
ATOM 1066 O O . GLU A 1 137 ? 0.585 13.351 -10.601 1.00 97.50 137 GLU A O 1
ATOM 1071 N N . PRO A 1 138 ? 0.383 12.765 -12.768 1.00 97.38 138 PRO A N 1
ATOM 1072 C CA . PRO A 1 138 ? -0.872 12.033 -12.588 1.00 97.38 138 PRO A CA 1
ATOM 1073 C C . PRO A 1 138 ? -0.865 11.035 -11.424 1.00 97.38 138 PRO A C 1
ATOM 1075 O O . PRO A 1 138 ? -1.840 10.948 -10.680 1.00 97.38 138 PRO A O 1
ATOM 1078 N N . GLY A 1 139 ? 0.244 10.312 -11.223 1.00 96.62 139 GLY A N 1
ATOM 1079 C CA . GLY A 1 139 ? 0.378 9.371 -10.106 1.00 96.62 139 GLY A CA 1
ATOM 1080 C C . GLY A 1 139 ? 0.377 10.064 -8.739 1.00 96.62 139 GLY A C 1
ATOM 1081 O O . GLY A 1 139 ? -0.289 9.595 -7.818 1.00 96.62 139 GLY A O 1
ATOM 1082 N N . PHE A 1 140 ? 1.046 11.215 -8.618 1.00 97.69 140 PHE A N 1
ATOM 1083 C CA . PHE A 1 140 ? 1.041 12.014 -7.390 1.00 97.69 140 PHE A CA 1
ATOM 1084 C C . PHE A 1 140 ? -0.352 12.587 -7.117 1.00 97.69 140 PHE A C 1
ATOM 1086 O O . PHE A 1 140 ? -0.871 12.468 -6.007 1.00 97.69 140 PHE A O 1
ATOM 1093 N N . VAL A 1 141 ? -0.992 13.148 -8.148 1.00 98.38 141 VAL A N 1
ATOM 1094 C CA . VAL A 1 141 ? -2.357 13.683 -8.070 1.00 98.38 141 VAL A CA 1
ATOM 1095 C C . VAL A 1 141 ? -3.343 12.603 -7.624 1.00 98.38 141 VAL A C 1
ATOM 1097 O O . VAL A 1 141 ? -4.165 12.866 -6.747 1.00 98.38 141 VAL A O 1
ATOM 1100 N N . ALA A 1 142 ? -3.241 11.384 -8.160 1.00 98.12 142 ALA A N 1
ATOM 1101 C CA . ALA A 1 142 ? -4.098 10.267 -7.773 1.00 98.12 142 ALA A CA 1
ATOM 1102 C C . ALA A 1 142 ? -3.903 9.860 -6.301 1.00 98.12 142 ALA A C 1
ATOM 1104 O O . ALA A 1 142 ? -4.884 9.714 -5.571 1.00 98.12 142 ALA A O 1
ATOM 1105 N N . ILE A 1 143 ? -2.652 9.754 -5.834 1.00 97.75 143 ILE A N 1
ATOM 1106 C CA . ILE A 1 143 ? -2.333 9.473 -4.423 1.00 97.75 143 ILE A CA 1
ATOM 1107 C C . ILE A 1 143 ? -2.914 10.560 -3.511 1.00 97.75 143 ILE A C 1
ATOM 1109 O O . ILE A 1 143 ? -3.613 10.262 -2.541 1.00 97.75 143 ILE A O 1
ATOM 1113 N N . CYS A 1 144 ? -2.673 11.833 -3.830 1.00 98.06 144 CYS A N 1
ATOM 1114 C CA . CYS A 1 144 ? -3.218 12.948 -3.062 1.00 98.06 144 CYS A CA 1
ATOM 1115 C C . CYS A 1 144 ? -4.749 12.994 -3.098 1.00 98.06 144 CYS A C 1
ATOM 1117 O O . CYS A 1 144 ? -5.361 13.386 -2.105 1.00 98.06 144 CYS A O 1
ATOM 1119 N N . GLY A 1 145 ? -5.370 12.612 -4.214 1.00 98.25 145 GLY A N 1
ATOM 1120 C CA . GLY A 1 145 ? -6.820 12.500 -4.349 1.00 98.25 145 GLY A CA 1
ATOM 1121 C C . GLY A 1 145 ? -7.407 11.515 -3.342 1.00 98.25 145 GLY A C 1
ATOM 1122 O O . GLY A 1 145 ? -8.337 11.868 -2.617 1.00 98.25 145 GLY A O 1
ATOM 1123 N N . GLU A 1 146 ? -6.803 10.334 -3.218 1.00 98.06 146 GLU A N 1
ATOM 1124 C CA . GLU A 1 146 ? -7.230 9.319 -2.252 1.00 98.06 146 GLU A CA 1
ATOM 1125 C C . GLU A 1 146 ? -7.027 9.771 -0.807 1.00 98.06 146 GLU A C 1
ATOM 1127 O O . GLU A 1 146 ? -7.949 9.676 0.003 1.00 98.06 146 GLU A O 1
ATOM 1132 N N . LEU A 1 147 ? -5.879 10.378 -0.493 1.00 97.69 147 LEU A N 1
ATOM 1133 C CA . LEU A 1 147 ? -5.643 10.952 0.834 1.00 97.69 147 LEU A CA 1
ATOM 1134 C C . LEU A 1 147 ? -6.683 12.026 1.181 1.00 97.69 147 LEU A C 1
ATOM 1136 O O . LEU A 1 147 ? -7.265 12.000 2.265 1.00 97.69 147 LEU A O 1
ATOM 1140 N N . LYS A 1 148 ? -6.971 12.950 0.256 1.00 97.44 148 LYS A N 1
ATOM 1141 C CA . LYS A 1 148 ? -7.998 13.988 0.443 1.00 97.44 148 LYS A CA 1
ATOM 1142 C C . LYS A 1 148 ? -9.386 13.377 0.635 1.00 97.44 148 LYS A C 1
ATOM 1144 O O . LYS A 1 148 ? -10.128 13.835 1.505 1.00 97.44 148 LYS A O 1
ATOM 1149 N N . ARG A 1 149 ? -9.731 12.339 -0.136 1.00 95.88 149 ARG A N 1
ATOM 1150 C CA . ARG A 1 149 ? -10.990 11.593 0.005 1.00 95.88 149 ARG A CA 1
ATOM 1151 C C . ARG A 1 149 ? -11.123 11.010 1.411 1.00 95.88 149 ARG A C 1
ATOM 1153 O O . ARG A 1 149 ? -12.166 11.190 2.039 1.00 95.88 149 ARG A O 1
ATOM 1160 N N . TRP A 1 150 ? -10.074 10.372 1.928 1.00 95.62 150 TRP A N 1
ATOM 1161 C CA . TRP A 1 150 ? -10.075 9.784 3.271 1.00 95.62 150 TRP A CA 1
ATOM 1162 C C . TRP A 1 150 ? -10.165 10.842 4.360 1.00 95.62 150 TRP A C 1
ATOM 1164 O O . TRP A 1 150 ? -10.994 10.716 5.254 1.00 95.62 150 TRP A O 1
ATOM 1174 N N . ILE A 1 151 ? -9.380 11.918 4.266 1.00 94.81 151 ILE A N 1
ATOM 1175 C CA . ILE A 1 151 ? -9.419 13.022 5.234 1.00 94.81 151 ILE A CA 1
ATOM 1176 C C . ILE A 1 151 ? -10.827 13.617 5.302 1.00 94.81 151 ILE A C 1
ATOM 1178 O O . ILE A 1 151 ? -11.377 13.763 6.392 1.00 94.81 151 ILE A O 1
ATOM 1182 N N . LYS A 1 152 ? -11.450 13.885 4.146 1.00 93.44 152 LYS A N 1
ATOM 1183 C CA . LYS A 1 152 ? -12.820 14.404 4.087 1.00 93.44 152 LYS A CA 1
ATOM 1184 C C . LYS A 1 152 ? -13.823 13.447 4.735 1.00 93.44 152 LYS A C 1
ATOM 1186 O O . LYS A 1 152 ? -14.769 13.912 5.360 1.00 93.44 152 LYS A O 1
ATOM 1191 N N . ARG A 1 153 ? -13.652 12.131 4.584 1.00 90.12 153 ARG A N 1
ATOM 1192 C CA . ARG A 1 153 ? -14.494 11.129 5.256 1.00 90.12 153 ARG A CA 1
ATOM 1193 C C . ARG A 1 153 ? -14.276 11.138 6.771 1.00 90.12 153 ARG A C 1
ATOM 1195 O O . ARG A 1 153 ? -15.243 11.170 7.515 1.00 90.12 153 ARG A O 1
ATOM 1202 N N . ILE A 1 154 ? -13.024 11.145 7.223 1.00 90.44 154 ILE A N 1
ATOM 1203 C CA . ILE A 1 154 ? -12.659 11.102 8.650 1.00 90.44 154 ILE A CA 1
ATOM 1204 C C . ILE A 1 154 ? -13.137 12.357 9.394 1.00 90.44 154 ILE A C 1
ATOM 1206 O O . ILE A 1 154 ? -13.504 12.276 10.561 1.00 90.44 154 ILE A O 1
ATOM 1210 N N . GLN A 1 155 ? -13.130 13.514 8.728 1.00 88.88 155 GLN A N 1
ATOM 1211 C CA . GLN A 1 155 ? -13.567 14.789 9.302 1.00 88.88 155 GLN A CA 1
ATOM 1212 C C . GLN A 1 155 ? -15.089 14.984 9.290 1.00 88.88 155 GLN A C 1
ATOM 1214 O O . GLN A 1 155 ? -15.577 15.917 9.929 1.00 88.88 155 GLN A O 1
ATOM 1219 N N . GLN A 1 156 ? -15.849 14.157 8.564 1.00 81.81 156 GLN A N 1
ATOM 1220 C CA . GLN A 1 156 ? -17.304 14.275 8.563 1.00 81.81 156 GLN A CA 1
ATOM 1221 C C . GLN A 1 156 ? -17.864 13.858 9.931 1.00 81.81 156 GLN A C 1
ATOM 1223 O O . GLN A 1 156 ? -17.518 12.784 10.429 1.00 81.81 156 GLN A O 1
ATOM 1228 N N . PRO A 1 157 ? -18.735 14.679 10.547 1.00 61.12 157 PRO A N 1
ATOM 1229 C CA . PRO A 1 157 ? -19.461 14.271 11.738 1.00 61.12 157 PRO A CA 1
ATOM 1230 C C . PRO A 1 157 ? -20.268 13.012 11.424 1.00 61.12 157 PRO A C 1
ATOM 1232 O O . PRO A 1 157 ? -21.017 12.98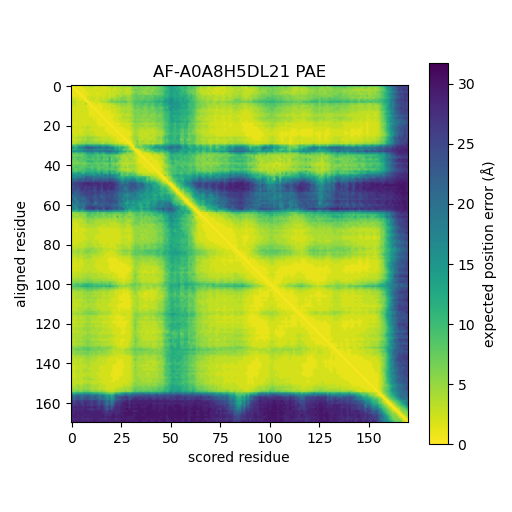9 10.449 1.00 61.12 157 PRO A O 1
ATOM 1235 N N . GLN A 1 158 ? -20.117 11.979 12.251 1.00 62.28 158 GLN A N 1
ATOM 1236 C CA . GLN A 1 158 ? -20.936 10.771 12.178 1.00 62.28 158 GLN A CA 1
ATOM 1237 C C . GLN A 1 158 ? -22.415 11.185 12.221 1.00 62.28 158 GLN A C 1
ATOM 1239 O O . GLN A 1 158 ? -22.869 11.780 13.203 1.00 62.28 158 GLN A O 1
ATOM 1244 N N . SER A 1 159 ? -23.173 10.910 11.160 1.00 57.06 159 SER A N 1
ATOM 1245 C CA . SER A 1 159 ? -24.626 11.058 11.199 1.00 57.06 159 SER A CA 1
ATOM 1246 C C . SER A 1 159 ? -25.170 10.079 12.237 1.00 57.06 159 SER A C 1
ATOM 1248 O O . SER A 1 159 ? -24.949 8.874 12.118 1.00 57.06 159 SER A O 1
ATOM 1250 N N . LYS A 1 160 ? -25.849 10.597 13.271 1.00 43.16 160 LYS A N 1
ATOM 1251 C CA . LYS A 1 160 ? -26.515 9.764 14.282 1.00 43.16 160 LYS A CA 1
ATOM 1252 C C . LYS A 1 160 ? -27.418 8.742 13.576 1.00 43.16 160 LYS A C 1
ATOM 1254 O O . LYS A 1 160 ? -28.109 9.134 12.631 1.00 43.16 160 LYS A O 1
ATOM 1259 N N . PRO A 1 161 ? -27.458 7.475 14.028 1.00 48.44 161 PRO A N 1
ATOM 1260 C CA . PRO A 1 161 ? -28.472 6.546 13.558 1.00 48.44 161 PRO A CA 1
ATOM 1261 C C . PRO A 1 161 ? -29.844 7.180 13.787 1.00 48.44 161 PRO A C 1
ATOM 1263 O O . PRO A 1 161 ? -30.097 7.732 14.860 1.00 48.44 161 PRO A O 1
ATOM 1266 N N . LEU A 1 162 ? -30.709 7.136 12.776 1.00 47.09 162 LEU A N 1
ATOM 1267 C CA . LEU A 1 162 ? -32.115 7.481 12.945 1.00 47.09 162 LEU A CA 1
ATOM 1268 C C . LEU A 1 162 ? -32.687 6.534 14.007 1.00 47.09 162 LEU A C 1
ATOM 1270 O O . LEU A 1 162 ? -32.821 5.337 13.752 1.00 47.09 162 LEU A O 1
ATOM 1274 N N . GLU A 1 163 ? -32.992 7.057 15.196 1.00 40.97 163 GLU A N 1
ATOM 1275 C CA . GLU A 1 163 ? -33.869 6.377 16.146 1.00 40.97 163 GLU A CA 1
ATOM 1276 C C . GLU A 1 163 ? -35.218 6.192 15.450 1.00 40.97 163 GLU A C 1
ATOM 1278 O O . GLU A 1 163 ? -36.026 7.115 15.359 1.00 40.97 163 GLU A O 1
ATOM 1283 N N . TYR A 1 164 ? -35.458 4.997 14.916 1.00 45.78 164 TYR A N 1
ATOM 1284 C CA . TYR A 1 164 ? -36.811 4.579 14.598 1.00 45.78 164 TYR A CA 1
ATOM 1285 C C . TYR A 1 164 ? -37.519 4.341 15.927 1.00 45.78 164 TYR A C 1
ATOM 1287 O O . TYR A 1 164 ? -37.346 3.303 16.568 1.00 45.78 164 TYR A O 1
ATOM 1295 N N . SER A 1 165 ? -38.300 5.329 16.361 1.00 44.16 165 SER A N 1
ATOM 1296 C CA . SER A 1 165 ? -39.281 5.131 17.414 1.00 44.16 165 SER A CA 1
ATOM 1297 C C . SER A 1 165 ? -40.254 4.051 16.945 1.00 44.16 165 SER A C 1
ATOM 1299 O O . SER A 1 165 ? -40.995 4.217 15.975 1.00 44.16 165 SER A O 1
ATOM 1301 N N . HIS A 1 166 ? -40.225 2.901 17.615 1.00 47.78 166 HIS A N 1
ATOM 1302 C CA . HIS A 1 166 ? -41.276 1.907 17.479 1.00 47.78 166 HIS A CA 1
ATOM 1303 C C . HIS A 1 166 ? -42.581 2.545 17.952 1.00 47.78 166 HIS A C 1
ATOM 1305 O O . HIS A 1 166 ? -42.839 2.658 19.150 1.00 47.78 166 HIS A O 1
ATOM 1311 N N . VAL A 1 167 ? -43.403 2.980 17.001 1.00 47.41 167 VAL A N 1
ATOM 1312 C CA . VAL A 1 167 ? -44.797 3.312 17.269 1.00 47.41 167 VAL A CA 1
ATOM 1313 C C . VAL A 1 167 ? -45.504 1.978 17.490 1.00 47.41 167 VAL A C 1
ATOM 1315 O O . VAL A 1 167 ? -45.820 1.257 16.545 1.00 47.41 167 VAL A O 1
ATOM 1318 N N . ALA A 1 168 ? -45.665 1.602 18.757 1.00 49.62 168 ALA A N 1
ATOM 1319 C CA . ALA A 1 168 ? -46.569 0.533 19.140 1.00 49.62 168 ALA A CA 1
ATOM 1320 C C . ALA A 1 168 ? -47.990 0.991 18.787 1.00 49.62 168 ALA A C 1
ATOM 1322 O O . ALA A 1 168 ? -48.521 1.914 19.403 1.00 49.62 168 ALA A O 1
ATOM 1323 N N . HIS A 1 169 ? -48.579 0.381 17.763 1.00 46.66 169 HIS A N 1
ATOM 1324 C CA . HIS A 1 169 ? -50.013 0.474 17.529 1.00 46.66 169 HIS A CA 1
ATOM 1325 C C . HIS A 1 169 ? -50.699 -0.626 18.344 1.00 46.66 169 HIS A C 1
ATOM 1327 O O . HIS A 1 169 ? -50.380 -1.805 18.180 1.00 46.66 169 HIS A O 1
ATOM 1333 N N . CYS A 1 170 ? -51.573 -0.187 19.255 1.00 47.09 170 CYS A N 1
ATOM 1334 C CA . CYS A 1 170 ? -52.565 -0.999 19.958 1.00 47.09 170 CYS A CA 1
ATOM 1335 C C . CYS A 1 170 ? -53.547 -1.666 18.991 1.00 47.09 170 CYS A C 1
ATOM 1337 O O . CYS A 1 170 ? -53.858 -1.039 17.951 1.00 47.09 170 CYS A O 1
#